Protein AF-A0A835AME7-F1 (afdb_monomer_lite)

Organism: NCBI:txid1010633

pLDDT: mean 74.64, std 19.92, range [28.7, 96.81]

Structure (mmCIF, N/CA/C/O backbone):
data_AF-A0A835AME7-F1
#
_entry.id   AF-A0A835AME7-F1
#
loop_
_atom_site.group_PDB
_atom_site.id
_atom_site.type_symbol
_atom_site.label_atom_id
_atom_site.label_alt_id
_atom_site.label_comp_id
_atom_site.label_asym_id
_atom_site.label_entity_id
_atom_site.label_seq_id
_atom_site.pdbx_PDB_ins_code
_atom_site.Cartn_x
_atom_site.Cartn_y
_atom_site.Cartn_z
_atom_site.occupancy
_atom_site.B_iso_or_equiv
_atom_site.auth_seq_id
_atom_site.auth_comp_id
_atom_site.auth_asym_id
_atom_site.auth_atom_id
_atom_site.pdbx_PDB_model_num
ATOM 1 N N . MET A 1 1 ? -26.726 21.437 8.744 1.00 36.50 1 MET A N 1
ATOM 2 C CA . MET A 1 1 ? -26.239 21.379 7.353 1.00 36.50 1 MET A CA 1
ATOM 3 C C . MET A 1 1 ? -25.087 22.363 7.233 1.00 36.50 1 MET A C 1
ATOM 5 O O . MET A 1 1 ? -25.328 23.557 7.255 1.00 36.50 1 MET A O 1
ATOM 9 N N . SER A 1 2 ? -23.853 21.864 7.233 1.00 28.70 2 SER A N 1
ATOM 10 C CA . SER A 1 2 ? -22.672 22.563 6.719 1.00 28.70 2 SER A CA 1
ATOM 11 C C . SER A 1 2 ? -21.686 21.477 6.302 1.00 28.70 2 SER A C 1
ATOM 13 O O . SER A 1 2 ? -21.424 20.554 7.075 1.00 28.70 2 SER A O 1
ATOM 15 N N . LEU A 1 3 ? -21.309 21.526 5.031 1.00 35.06 3 LEU A N 1
ATOM 16 C CA . LEU A 1 3 ? -20.506 20.553 4.304 1.00 35.06 3 LEU A CA 1
ATOM 17 C C . LEU A 1 3 ? -19.018 20.807 4.574 1.00 35.06 3 LEU A C 1
ATOM 19 O O . LEU A 1 3 ? -18.586 21.954 4.548 1.00 35.06 3 LEU A O 1
ATOM 23 N N . ASP A 1 4 ? -18.287 19.721 4.822 1.00 39.00 4 ASP A N 1
ATOM 24 C CA . ASP A 1 4 ? -16.869 19.497 4.521 1.00 39.00 4 ASP A CA 1
ATOM 25 C C . ASP A 1 4 ? -15.938 20.723 4.542 1.00 39.00 4 ASP A C 1
ATOM 27 O O . ASP A 1 4 ? -15.681 21.364 3.522 1.00 39.00 4 ASP A O 1
ATOM 31 N N . ALA A 1 5 ? -15.319 20.972 5.698 1.00 30.44 5 ALA A N 1
ATOM 32 C CA . ALA A 1 5 ? -14.016 21.627 5.710 1.00 30.44 5 ALA A CA 1
ATOM 33 C C . ALA A 1 5 ? -12.975 20.642 5.133 1.00 30.44 5 ALA A C 1
ATOM 35 O O . ALA A 1 5 ? -12.983 19.471 5.530 1.00 30.44 5 ALA A O 1
ATOM 36 N N . PRO A 1 6 ? -12.065 21.066 4.234 1.00 34.31 6 PRO A N 1
ATOM 37 C CA . PRO A 1 6 ? -10.942 20.233 3.832 1.00 34.31 6 PRO A CA 1
ATOM 38 C C . PRO A 1 6 ? -10.131 19.922 5.086 1.00 34.31 6 PRO A C 1
ATOM 40 O O . PRO A 1 6 ? -9.679 20.828 5.783 1.00 34.31 6 PRO A O 1
ATOM 43 N N . GLN A 1 7 ? -9.996 18.640 5.403 1.00 43.53 7 GLN A N 1
ATOM 44 C CA . GLN A 1 7 ? -9.179 18.191 6.517 1.00 43.53 7 GLN A CA 1
ATOM 45 C C . GLN A 1 7 ? -7.727 18.601 6.217 1.00 43.53 7 GLN A C 1
ATOM 47 O O . GLN A 1 7 ? -7.079 17.995 5.366 1.00 43.53 7 GLN A O 1
ATOM 52 N N . GLU A 1 8 ? -7.246 19.679 6.847 1.00 33.81 8 GLU A N 1
ATOM 53 C CA . GLU A 1 8 ? -5.860 20.129 6.705 1.00 33.81 8 GLU A CA 1
ATOM 54 C C . GLU A 1 8 ? -4.924 18.991 7.123 1.00 33.81 8 GLU A C 1
ATOM 56 O O . GLU A 1 8 ? -4.998 18.462 8.236 1.00 33.81 8 GLU A O 1
ATOM 61 N N . TYR A 1 9 ? -4.048 18.598 6.199 1.00 38.34 9 TYR A N 1
ATOM 62 C CA . TYR A 1 9 ? -3.031 17.584 6.432 1.00 38.34 9 TYR A CA 1
ATOM 63 C C . TYR A 1 9 ? -2.120 18.001 7.600 1.00 38.34 9 TYR A C 1
ATOM 65 O O . TYR A 1 9 ? -1.662 19.149 7.635 1.00 38.34 9 TYR A O 1
ATOM 73 N N . PRO A 1 10 ? -1.780 17.093 8.535 1.00 36.03 10 PRO A N 1
ATOM 74 C CA . PRO A 1 10 ? -0.755 17.370 9.533 1.00 36.03 10 PRO A CA 1
ATOM 75 C C . PRO A 1 10 ? 0.578 17.658 8.830 1.00 36.03 10 PRO A C 1
ATOM 77 O O . PRO A 1 10 ? 1.137 16.795 8.155 1.00 36.03 10 PRO A O 1
ATOM 80 N N . ARG A 1 11 ? 1.091 18.882 8.995 1.00 36.41 11 ARG A N 1
ATOM 81 C CA . ARG A 1 11 ? 2.242 19.440 8.257 1.00 36.41 11 ARG A CA 1
ATOM 82 C C . ARG A 1 11 ? 3.609 18.831 8.616 1.00 36.41 11 ARG A C 1
ATOM 84 O O . ARG A 1 11 ? 4.622 19.283 8.101 1.00 36.41 11 ARG A O 1
ATOM 91 N N . HIS A 1 12 ? 3.658 17.814 9.477 1.00 39.00 12 HIS A N 1
ATOM 92 C CA . HIS A 1 12 ? 4.911 17.225 9.958 1.00 39.00 12 HIS A CA 1
ATOM 93 C C . HIS A 1 12 ? 4.878 15.691 9.967 1.00 39.00 12 HIS A C 1
ATOM 95 O O . HIS A 1 12 ? 5.096 15.050 10.990 1.00 39.00 12 HIS A O 1
ATOM 101 N N . VAL A 1 13 ? 4.657 15.083 8.801 1.00 42.81 13 VAL A N 1
ATOM 102 C CA . VAL A 1 13 ? 5.382 13.845 8.486 1.00 42.81 13 VAL A CA 1
ATOM 103 C C . VAL A 1 13 ? 6.591 14.297 7.690 1.00 42.81 13 VAL A C 1
ATOM 105 O O . VAL A 1 13 ? 6.439 14.900 6.633 1.00 42.81 13 VAL A O 1
ATOM 108 N N . SER A 1 14 ? 7.782 14.105 8.245 1.00 38.31 14 SER A N 1
ATOM 109 C CA . SER A 1 14 ? 9.028 14.477 7.585 1.00 38.31 14 SER A CA 1
ATOM 110 C C . SER A 1 14 ? 9.142 13.699 6.269 1.00 38.31 14 SER A C 1
ATOM 112 O O . SER A 1 14 ? 9.482 12.521 6.273 1.00 38.31 14 SER A O 1
ATOM 114 N N . CYS A 1 15 ? 8.810 14.345 5.149 1.00 46.59 15 CYS A N 1
ATOM 115 C CA . CYS A 1 15 ? 8.896 13.802 3.791 1.00 46.59 15 CYS A CA 1
ATOM 116 C C . CYS A 1 15 ? 10.346 13.766 3.278 1.00 46.59 15 CYS A C 1
ATOM 118 O O . CYS A 1 15 ? 10.573 13.993 2.092 1.00 46.59 15 CYS A O 1
ATOM 120 N N . HIS A 1 16 ? 11.334 13.547 4.154 1.00 48.50 16 HIS A N 1
ATOM 121 C CA . HIS A 1 16 ? 12.695 13.312 3.682 1.00 48.50 16 HIS A CA 1
ATOM 122 C C . HIS A 1 16 ? 12.676 12.048 2.827 1.00 48.50 16 HIS A C 1
ATOM 124 O O . HIS A 1 16 ? 12.028 11.069 3.204 1.00 48.50 16 HIS A O 1
ATOM 130 N N . VAL A 1 17 ? 13.363 12.085 1.683 1.00 53.41 17 VAL A N 1
ATOM 131 C CA . VAL A 1 17 ? 13.697 10.872 0.933 1.00 53.41 17 VAL A CA 1
ATOM 132 C C . VAL A 1 17 ? 14.384 9.950 1.942 1.00 53.41 17 VAL A C 1
ATOM 134 O O . VAL A 1 17 ? 15.433 10.335 2.465 1.00 53.41 17 VAL A O 1
ATOM 137 N N . PRO A 1 18 ? 13.767 8.823 2.333 1.00 59.09 18 PRO A N 1
ATOM 138 C CA . PRO A 1 18 ? 14.343 7.988 3.369 1.00 59.09 18 PRO A CA 1
ATOM 139 C C . PRO A 1 18 ? 15.684 7.463 2.863 1.00 59.09 18 PRO A C 1
ATOM 141 O O . PRO A 1 18 ? 15.790 7.037 1.709 1.00 59.09 18 PRO A O 1
ATOM 144 N N . CYS A 1 19 ? 16.710 7.480 3.715 1.00 62.00 19 CYS A N 1
ATOM 145 C CA . CYS A 1 19 ? 17.912 6.710 3.433 1.00 62.00 19 CYS A CA 1
ATOM 146 C C . CYS A 1 19 ? 17.492 5.248 3.220 1.00 62.00 19 CYS A C 1
ATOM 148 O O . CYS A 1 19 ? 16.562 4.770 3.869 1.00 62.00 19 CYS A O 1
ATOM 150 N N . LEU A 1 20 ? 18.171 4.513 2.333 1.00 63.22 20 LEU A N 1
ATOM 151 C CA . LEU A 1 20 ? 17.858 3.095 2.096 1.00 63.22 20 LEU A CA 1
ATOM 152 C C . LEU A 1 20 ? 17.884 2.267 3.395 1.00 63.22 20 LEU A C 1
ATOM 154 O O . LEU A 1 20 ? 17.101 1.334 3.537 1.00 63.22 20 LEU A O 1
ATOM 158 N N . SER A 1 21 ? 18.730 2.652 4.358 1.00 69.25 21 SER A N 1
ATOM 159 C CA . SER A 1 21 ? 18.800 2.072 5.708 1.00 69.25 21 SER A CA 1
ATOM 160 C C . SER A 1 21 ? 17.523 2.236 6.531 1.00 69.25 21 SER A C 1
ATOM 162 O O . SER A 1 21 ? 17.315 1.496 7.488 1.00 69.25 21 SER A O 1
ATOM 164 N N . ASP A 1 22 ? 16.686 3.206 6.180 1.00 69.44 22 ASP A N 1
ATOM 165 C CA . ASP A 1 22 ? 15.505 3.574 6.946 1.00 69.44 22 ASP A CA 1
ATOM 166 C C . ASP A 1 22 ? 14.242 2.913 6.375 1.00 69.44 22 ASP A C 1
ATOM 168 O O . ASP A 1 22 ? 13.185 2.972 6.998 1.00 69.44 22 ASP A O 1
ATOM 172 N N . ILE A 1 23 ? 14.297 2.288 5.199 1.00 75.88 23 ILE A N 1
ATOM 173 C CA . ILE A 1 23 ? 13.129 1.627 4.609 1.00 75.88 23 ILE A CA 1
ATOM 174 C C . ILE A 1 23 ? 12.848 0.330 5.370 1.00 75.88 23 ILE A C 1
ATOM 176 O O . ILE A 1 23 ? 13.625 -0.623 5.298 1.00 75.88 23 ILE A O 1
ATOM 180 N N . TRP A 1 24 ? 11.698 0.257 6.047 1.00 84.44 24 TRP A N 1
ATOM 181 C CA . TRP A 1 24 ? 11.245 -0.995 6.644 1.00 84.44 24 TRP A CA 1
ATOM 182 C C . TRP A 1 24 ? 10.341 -1.718 5.651 1.00 84.44 24 TRP A C 1
ATOM 184 O O . TRP A 1 24 ? 9.194 -1.333 5.414 1.00 84.44 24 TRP A O 1
ATOM 194 N N . THR A 1 25 ? 10.873 -2.766 5.024 1.00 89.19 25 THR A N 1
ATOM 195 C CA . THR A 1 25 ? 10.103 -3.552 4.056 1.00 89.19 25 THR A CA 1
ATOM 196 C C . THR A 1 25 ? 9.066 -4.402 4.787 1.00 89.19 25 THR A C 1
ATOM 198 O O . THR A 1 25 ? 9.429 -5.335 5.498 1.00 89.19 25 THR A O 1
ATOM 201 N N . HIS A 1 26 ? 7.786 -4.101 4.569 1.00 90.88 26 HIS A N 1
ATOM 202 C CA . HIS A 1 26 ? 6.652 -4.875 5.086 1.00 90.88 26 HIS A CA 1
ATOM 203 C C . HIS A 1 26 ? 6.137 -5.875 4.040 1.00 90.88 26 HIS A C 1
ATOM 205 O O . HIS A 1 26 ? 5.637 -6.947 4.364 1.00 90.88 26 HIS A O 1
ATOM 211 N N . THR A 1 27 ? 6.246 -5.532 2.753 1.00 94.12 27 THR A N 1
ATOM 212 C CA . THR A 1 27 ? 5.885 -6.428 1.650 1.00 94.12 27 THR A CA 1
ATOM 213 C C . THR A 1 27 ? 6.697 -6.117 0.394 1.00 94.12 27 THR A C 1
ATOM 215 O O . THR A 1 27 ? 7.398 -5.107 0.327 1.00 94.12 27 THR A O 1
ATOM 218 N N . VAL A 1 28 ? 6.612 -6.989 -0.608 1.00 95.44 28 VAL A N 1
ATOM 219 C CA . VAL A 1 28 ? 7.273 -6.834 -1.906 1.00 95.44 28 VAL A CA 1
ATOM 220 C C . VAL A 1 28 ? 6.241 -7.030 -3.011 1.00 95.44 28 VAL A C 1
ATOM 222 O O . VAL A 1 28 ? 5.411 -7.935 -2.940 1.00 95.44 28 VAL A O 1
ATOM 225 N N . ILE A 1 29 ? 6.300 -6.193 -4.045 1.00 96.62 29 ILE A N 1
ATOM 226 C CA . ILE A 1 29 ? 5.446 -6.291 -5.232 1.00 96.62 29 ILE A CA 1
ATOM 227 C C . ILE A 1 29 ? 6.282 -6.464 -6.497 1.00 96.62 29 ILE A C 1
ATOM 229 O O . ILE A 1 29 ? 7.406 -5.977 -6.597 1.00 96.62 29 ILE A O 1
ATOM 233 N N . THR A 1 30 ? 5.715 -7.134 -7.493 1.00 96.00 30 THR A N 1
ATOM 234 C CA . THR A 1 30 ? 6.330 -7.280 -8.815 1.00 96.00 30 THR A CA 1
ATOM 235 C C . THR A 1 30 ? 5.554 -6.446 -9.822 1.00 96.00 30 THR A C 1
ATOM 237 O O . THR A 1 30 ? 4.352 -6.647 -9.998 1.00 96.00 30 THR A O 1
ATOM 240 N N . LEU A 1 31 ? 6.250 -5.526 -10.490 1.00 94.38 31 LEU A N 1
ATOM 241 C CA . LEU A 1 31 ? 5.720 -4.780 -11.634 1.00 94.38 31 LEU A CA 1
ATOM 242 C C . LEU A 1 31 ? 6.029 -5.548 -12.930 1.00 94.38 31 LEU A C 1
ATOM 244 O O . LEU A 1 31 ? 5.184 -5.657 -13.818 1.00 94.38 31 LEU A O 1
ATOM 248 N N . GLY A 1 32 ? 7.205 -6.181 -12.997 1.00 91.06 32 GLY A N 1
ATOM 249 C CA . GLY A 1 32 ? 7.630 -6.979 -14.142 1.00 91.06 32 GLY A CA 1
ATOM 250 C C . GLY A 1 32 ? 8.192 -6.108 -15.265 1.00 91.06 32 GLY A C 1
ATOM 251 O O . GLY A 1 32 ? 9.050 -5.269 -15.022 1.00 91.06 32 GLY A O 1
ATOM 252 N N . GLY A 1 33 ? 7.761 -6.343 -16.504 1.00 88.00 33 GLY A N 1
ATOM 253 C CA . GLY A 1 33 ? 8.338 -5.679 -17.675 1.00 88.00 33 GLY A CA 1
ATOM 254 C C . GLY A 1 33 ? 9.731 -6.202 -18.043 1.00 88.00 33 GLY A C 1
ATOM 255 O O . GLY A 1 33 ? 10.187 -7.230 -17.535 1.00 88.00 33 GLY A O 1
ATOM 256 N N . GLU A 1 34 ? 10.395 -5.504 -18.961 1.00 87.50 34 GLU A N 1
ATOM 257 C CA . GLU A 1 34 ? 11.695 -5.902 -19.517 1.00 87.50 34 GLU A CA 1
ATOM 258 C C . GLU A 1 34 ? 12.795 -5.947 -18.445 1.00 87.50 34 GLU A C 1
ATOM 260 O O . GLU A 1 34 ? 13.490 -6.956 -18.314 1.00 87.50 34 GLU A O 1
ATOM 265 N N . GLY A 1 35 ? 12.856 -4.915 -17.595 1.00 86.50 35 GLY A N 1
ATOM 266 C CA . GLY A 1 35 ? 13.786 -4.825 -16.464 1.00 86.50 35 GLY A CA 1
ATOM 267 C C . GLY A 1 35 ? 13.458 -5.748 -15.284 1.00 86.50 35 GLY A C 1
ATOM 268 O O . GLY A 1 35 ? 14.241 -5.830 -14.339 1.00 86.50 35 GLY A O 1
ATOM 269 N N . GLY A 1 36 ? 12.325 -6.463 -15.318 1.00 90.94 36 GLY A N 1
ATOM 270 C CA . GLY A 1 36 ? 11.882 -7.315 -14.211 1.00 90.94 36 GLY A CA 1
ATOM 271 C C . GLY A 1 36 ? 11.633 -6.535 -12.919 1.00 90.94 36 GLY A C 1
ATOM 272 O O . GLY A 1 36 ? 11.961 -7.028 -11.847 1.00 90.94 36 GLY A O 1
ATOM 273 N N . THR A 1 37 ? 11.087 -5.322 -13.017 1.00 93.88 37 THR A N 1
ATOM 274 C CA . THR A 1 37 ? 10.991 -4.362 -11.917 1.00 93.88 37 THR A CA 1
ATOM 275 C C . THR A 1 37 ? 10.303 -4.959 -10.683 1.00 93.88 37 THR A C 1
ATOM 277 O O . THR A 1 37 ? 9.175 -5.471 -10.755 1.00 93.88 37 THR A O 1
ATOM 280 N N . MET A 1 38 ? 10.974 -4.851 -9.536 1.00 95.38 38 MET A N 1
ATOM 281 C CA . MET A 1 38 ? 10.488 -5.243 -8.211 1.00 95.38 38 MET A CA 1
ATOM 282 C C . MET A 1 38 ? 10.368 -4.020 -7.302 1.00 95.38 38 MET A C 1
ATOM 284 O O . MET A 1 38 ? 11.121 -3.064 -7.455 1.00 95.38 38 MET A O 1
ATOM 288 N N . GLY A 1 39 ? 9.424 -4.046 -6.362 1.00 94.44 39 GLY A N 1
ATOM 289 C CA . GLY A 1 39 ? 9.176 -2.969 -5.409 1.00 94.44 39 GLY A CA 1
ATOM 290 C C . GLY A 1 39 ? 9.220 -3.447 -3.963 1.00 94.44 39 GLY A C 1
ATOM 291 O O . GLY A 1 39 ? 8.394 -4.273 -3.585 1.00 94.44 39 GLY A O 1
ATOM 292 N N . TRP A 1 40 ? 10.125 -2.904 -3.148 1.00 94.81 40 TRP A N 1
ATOM 293 C CA . TRP A 1 40 ? 10.157 -3.104 -1.695 1.00 94.81 40 TRP A CA 1
ATOM 294 C C . TRP A 1 40 ? 9.291 -2.043 -1.034 1.00 94.81 40 TRP A C 1
ATOM 296 O O . TRP A 1 40 ? 9.524 -0.849 -1.211 1.00 94.81 40 TRP A O 1
ATOM 306 N N . VAL A 1 41 ? 8.264 -2.471 -0.310 1.00 94.38 41 VAL A N 1
ATOM 307 C CA . VAL A 1 41 ? 7.207 -1.588 0.179 1.00 94.38 41 VAL A CA 1
ATOM 308 C C . VAL A 1 41 ? 7.368 -1.357 1.674 1.00 94.38 41 VAL A C 1
ATOM 310 O O . VAL A 1 41 ? 7.174 -2.263 2.487 1.00 94.38 41 VAL A O 1
ATOM 313 N N . ASP A 1 42 ? 7.621 -0.105 2.032 1.00 91.69 42 ASP A N 1
ATOM 314 C CA . ASP A 1 42 ? 7.336 0.445 3.348 1.00 91.69 42 ASP A CA 1
ATOM 315 C C . ASP A 1 42 ? 5.937 1.075 3.311 1.00 91.69 42 ASP A C 1
ATOM 317 O O . ASP A 1 42 ? 5.717 2.137 2.724 1.00 91.69 42 ASP A O 1
ATOM 321 N N . LEU A 1 43 ? 4.963 0.410 3.936 1.00 91.06 43 LEU A N 1
ATOM 322 C CA . LEU A 1 43 ? 3.556 0.821 3.905 1.00 91.06 43 LEU A CA 1
ATOM 323 C C . LEU A 1 43 ? 3.291 2.166 4.616 1.00 91.06 43 LEU A C 1
ATOM 325 O O . LEU A 1 43 ? 2.193 2.721 4.491 1.00 91.06 43 LEU A O 1
ATOM 329 N N . TRP A 1 44 ? 4.275 2.720 5.331 1.00 87.19 44 TRP A N 1
ATOM 330 C CA . TRP A 1 44 ? 4.219 4.069 5.891 1.00 87.19 44 TRP A CA 1
ATOM 331 C C . TRP A 1 44 ? 4.890 5.113 5.005 1.00 87.19 44 TRP A C 1
ATOM 333 O O . TRP A 1 44 ? 4.404 6.245 4.934 1.00 87.19 44 TRP A O 1
ATOM 343 N N . ARG A 1 45 ? 6.003 4.757 4.357 1.00 87.81 45 ARG A N 1
ATOM 344 C CA . ARG A 1 45 ? 6.895 5.729 3.709 1.00 87.81 45 ARG A CA 1
ATOM 345 C C . ARG A 1 45 ? 6.802 5.716 2.194 1.00 87.81 45 ARG A C 1
ATOM 347 O O . ARG A 1 45 ? 6.637 6.778 1.591 1.00 87.81 45 ARG A O 1
ATOM 354 N N . GLY A 1 46 ? 6.878 4.548 1.568 1.00 91.5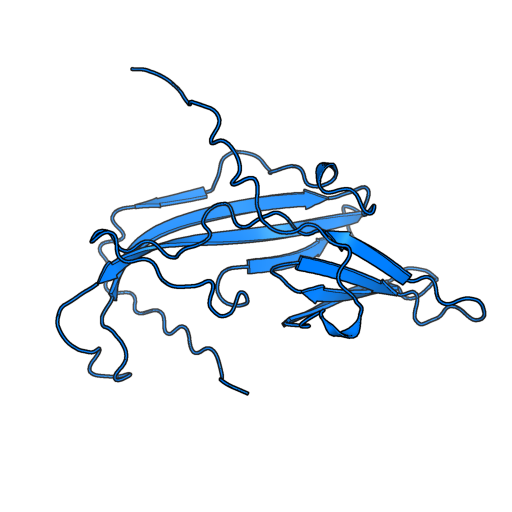6 46 GLY A N 1
ATOM 355 C CA . GLY A 1 46 ? 6.998 4.469 0.120 1.00 91.56 46 GLY A CA 1
ATOM 356 C C . GLY A 1 46 ? 7.389 3.101 -0.409 1.00 91.56 46 GLY A C 1
ATOM 357 O O . GLY A 1 46 ? 7.456 2.111 0.313 1.00 91.56 46 GLY A O 1
ATOM 358 N N . ILE A 1 47 ? 7.659 3.068 -1.704 1.00 94.31 47 ILE A N 1
ATOM 359 C CA . ILE A 1 47 ? 8.057 1.884 -2.451 1.00 94.31 47 ILE A CA 1
ATOM 360 C C . ILE A 1 47 ? 9.412 2.181 -3.076 1.00 94.31 47 ILE A C 1
ATOM 362 O O . ILE A 1 47 ? 9.549 3.163 -3.803 1.00 94.31 47 ILE A O 1
ATOM 366 N N . LEU A 1 48 ? 10.392 1.323 -2.830 1.00 93.69 48 LEU A N 1
ATOM 367 C CA . LEU A 1 48 ? 11.651 1.331 -3.560 1.00 93.69 48 LEU A CA 1
ATOM 368 C C . LEU A 1 48 ? 11.524 0.403 -4.768 1.00 93.69 48 LEU A C 1
ATOM 370 O O . LEU A 1 48 ? 11.492 -0.814 -4.600 1.00 93.69 48 LEU A O 1
ATOM 374 N N . LEU A 1 49 ? 11.431 0.970 -5.968 1.00 93.31 49 LEU A N 1
ATOM 375 C CA . LEU A 1 49 ? 11.419 0.237 -7.231 1.00 93.31 49 LEU A CA 1
ATOM 376 C C . LEU A 1 49 ? 12.849 0.005 -7.728 1.00 93.31 49 LEU A C 1
ATOM 378 O O . LEU A 1 49 ? 13.661 0.926 -7.707 1.00 93.31 49 LEU A O 1
ATOM 382 N N . CYS A 1 50 ? 13.131 -1.208 -8.202 1.00 91.25 50 CYS A N 1
ATOM 383 C CA . CYS A 1 50 ? 14.426 -1.610 -8.745 1.00 91.25 50 CYS A CA 1
ATOM 384 C C . CYS A 1 50 ? 14.255 -2.532 -9.957 1.00 91.25 50 CYS A C 1
ATOM 386 O O . CYS A 1 50 ? 13.508 -3.515 -9.893 1.00 91.25 50 CYS A O 1
ATOM 388 N N . ASP A 1 51 ? 14.989 -2.253 -11.033 1.00 92.06 51 ASP A N 1
ATOM 389 C CA . ASP A 1 51 ? 15.074 -3.112 -12.218 1.00 92.06 51 ASP A CA 1
ATOM 390 C C . ASP A 1 51 ? 16.132 -4.208 -12.012 1.00 92.06 51 ASP A C 1
ATOM 392 O O . ASP A 1 51 ? 17.309 -4.041 -12.326 1.00 92.06 51 ASP A O 1
ATOM 396 N N . VAL A 1 52 ? 15.713 -5.358 -11.476 1.00 90.19 52 VAL A N 1
ATOM 397 C CA . VAL A 1 52 ? 16.626 -6.444 -11.060 1.00 90.19 52 VAL A CA 1
ATOM 398 C C . VAL A 1 52 ? 17.282 -7.196 -12.221 1.00 90.19 52 VAL A C 1
ATOM 400 O O . VAL A 1 52 ? 18.231 -7.946 -12.008 1.00 90.19 52 VAL A O 1
ATOM 403 N N . ARG A 1 53 ? 16.771 -7.032 -13.446 1.00 86.81 53 ARG A N 1
ATOM 404 C CA . ARG A 1 53 ? 17.339 -7.625 -14.668 1.00 86.81 53 ARG A CA 1
ATOM 405 C C . ARG A 1 53 ? 18.141 -6.621 -15.493 1.00 86.81 53 ARG A C 1
ATOM 407 O O . ARG A 1 53 ? 18.557 -6.960 -16.598 1.00 86.81 53 ARG A O 1
ATOM 414 N N . SER A 1 54 ? 18.340 -5.399 -14.994 1.00 80.19 54 SER A N 1
ATOM 415 C CA . SER A 1 54 ? 19.199 -4.424 -15.665 1.00 80.19 54 SER A CA 1
ATOM 416 C C . SER A 1 54 ? 20.628 -4.968 -15.721 1.00 80.19 54 SER A C 1
ATOM 418 O O . SER A 1 54 ? 21.219 -5.301 -14.697 1.00 80.19 54 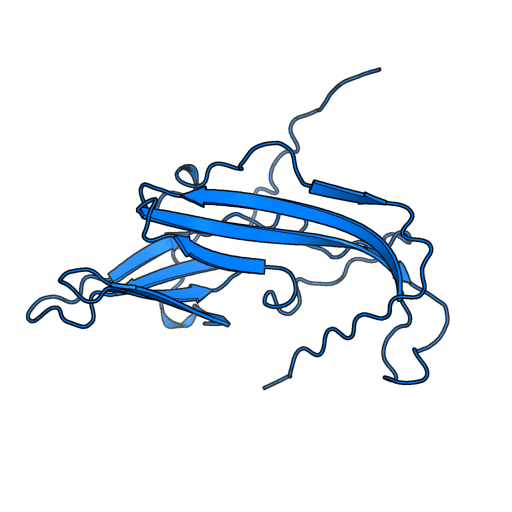SER A O 1
ATOM 420 N N . HIS A 1 55 ? 21.180 -5.086 -16.928 1.00 73.75 55 HIS A N 1
ATOM 421 C CA . HIS A 1 55 ? 22.563 -5.521 -17.150 1.00 73.75 55 HIS A CA 1
ATOM 422 C C . HIS A 1 55 ? 23.576 -4.361 -17.046 1.00 73.75 55 HIS A C 1
ATOM 424 O O . HIS A 1 55 ? 24.766 -4.573 -17.274 1.00 73.75 55 HIS A O 1
ATOM 430 N N . GLY A 1 56 ? 23.107 -3.148 -16.728 1.00 74.38 56 GLY A N 1
ATOM 431 C CA . GLY A 1 56 ? 23.908 -1.931 -16.580 1.00 74.38 56 GLY A CA 1
ATOM 432 C C . GLY A 1 56 ? 23.641 -1.240 -15.243 1.00 74.38 56 GLY A C 1
ATOM 433 O O . GLY A 1 56 ? 23.619 -1.893 -14.202 1.00 74.38 56 GLY A O 1
ATOM 434 N N . ASP A 1 57 ? 23.426 0.076 -15.268 1.00 76.56 57 ASP A N 1
ATOM 435 C CA . ASP A 1 57 ? 23.146 0.845 -14.055 1.00 76.56 57 ASP A CA 1
ATOM 436 C C . ASP A 1 57 ? 21.867 0.356 -13.356 1.00 76.56 57 ASP A C 1
ATOM 438 O O . ASP A 1 57 ? 20.843 0.056 -13.987 1.00 76.56 57 ASP A O 1
ATOM 442 N N . ILE A 1 58 ? 21.937 0.273 -12.026 1.00 76.12 58 ILE A N 1
ATOM 443 C CA . ILE A 1 58 ? 20.790 -0.075 -11.190 1.00 76.12 58 ILE A CA 1
ATOM 444 C C . ILE A 1 58 ? 19.854 1.132 -11.168 1.00 76.12 58 ILE A C 1
ATOM 446 O O . ILE A 1 58 ? 20.148 2.158 -10.555 1.00 76.12 58 ILE A O 1
ATOM 450 N N . ASN A 1 59 ? 18.703 0.994 -11.816 1.00 81.12 59 ASN A N 1
ATOM 451 C CA . ASN A 1 59 ? 17.660 2.006 -11.795 1.00 81.12 59 ASN A CA 1
ATOM 452 C C . ASN A 1 59 ? 16.824 1.863 -10.514 1.00 81.12 59 ASN A C 1
ATOM 454 O O . ASN A 1 59 ? 15.907 1.040 -10.451 1.00 81.12 59 ASN A O 1
ATOM 458 N N . LEU A 1 60 ? 17.178 2.639 -9.487 1.00 86.25 60 LEU A N 1
ATOM 459 C CA . LEU A 1 60 ? 16.426 2.748 -8.236 1.00 86.25 60 LEU A CA 1
ATOM 460 C C . LEU A 1 60 ? 15.527 3.980 -8.268 1.00 86.25 60 LEU A C 1
ATOM 462 O O . LEU A 1 60 ? 15.997 5.085 -8.526 1.00 86.25 60 LEU A O 1
ATOM 466 N N . ARG A 1 61 ? 14.241 3.801 -7.959 1.00 89.12 61 ARG A N 1
ATOM 467 C CA . ARG A 1 61 ? 13.264 4.898 -7.885 1.00 89.12 61 ARG A CA 1
ATOM 468 C C . ARG A 1 61 ? 12.415 4.780 -6.635 1.00 89.12 61 ARG A C 1
ATOM 470 O O . ARG A 1 61 ? 11.949 3.691 -6.305 1.00 89.12 61 ARG A O 1
ATOM 477 N N . PHE A 1 62 ? 12.182 5.897 -5.956 1.00 91.38 62 PHE A N 1
ATOM 478 C CA . PHE A 1 62 ? 11.338 5.930 -4.767 1.00 91.38 62 PHE A CA 1
ATOM 479 C C . PHE A 1 62 ? 9.957 6.497 -5.094 1.00 91.38 62 PHE A C 1
ATOM 481 O O . PHE A 1 62 ? 9.835 7.634 -5.534 1.00 91.38 62 PHE A O 1
ATOM 488 N N . VAL A 1 63 ? 8.905 5.727 -4.830 1.00 93.50 63 VAL A N 1
ATOM 489 C CA . VAL A 1 63 ? 7.514 6.163 -5.001 1.00 93.50 63 VAL A CA 1
ATOM 490 C C . VAL A 1 63 ? 6.890 6.358 -3.617 1.00 93.50 63 VAL A C 1
ATOM 492 O O . VAL A 1 63 ? 6.681 5.369 -2.909 1.00 93.50 63 VAL A O 1
ATOM 495 N N . PRO A 1 64 ? 6.562 7.588 -3.184 1.00 92.88 64 PRO A N 1
ATOM 496 C CA . PRO A 1 64 ? 5.937 7.804 -1.878 1.00 92.88 64 PRO A CA 1
ATOM 497 C C . PRO A 1 64 ? 4.541 7.169 -1.846 1.00 92.88 64 PRO A C 1
ATOM 499 O O . PRO A 1 64 ? 3.811 7.298 -2.818 1.00 92.88 64 PRO A O 1
ATOM 502 N N . VAL A 1 65 ? 4.120 6.528 -0.750 1.00 92.06 65 VAL A N 1
ATOM 503 C CA . VAL A 1 65 ? 2.735 6.007 -0.590 1.00 92.06 65 VAL A CA 1
ATOM 504 C C . VAL A 1 65 ? 1.815 7.057 0.033 1.00 92.06 65 VAL A C 1
ATOM 506 O O . VAL A 1 65 ? 2.327 7.937 0.720 1.00 92.06 65 VAL A O 1
ATOM 509 N N . PRO A 1 66 ? 0.476 6.992 -0.117 1.00 89.94 66 PRO A N 1
ATOM 510 C CA . PRO A 1 66 ? -0.447 7.921 0.538 1.00 89.94 66 PRO A CA 1
ATOM 511 C C . PRO A 1 66 ? -0.221 8.037 2.056 1.00 89.94 66 PRO A C 1
ATOM 513 O O . PRO A 1 66 ? -0.018 7.039 2.760 1.00 89.94 66 PRO A O 1
ATOM 516 N N . LEU A 1 67 ? -0.285 9.269 2.577 1.00 82.81 67 LEU A N 1
ATOM 517 C CA . LEU A 1 67 ? -0.167 9.506 4.018 1.00 82.81 67 LEU A CA 1
ATOM 518 C C . LEU A 1 67 ? -1.312 8.805 4.762 1.00 82.81 67 LEU A C 1
ATOM 520 O O . LEU A 1 67 ? -2.427 8.751 4.238 1.00 82.81 67 LEU A O 1
ATOM 524 N N . PRO A 1 68 ? -1.071 8.288 5.977 1.00 73.62 68 PRO A N 1
ATOM 525 C CA . PRO A 1 68 ? -2.153 7.838 6.843 1.00 73.62 68 PRO A CA 1
ATOM 526 C C . PRO A 1 68 ? -3.100 8.990 7.124 1.00 73.62 68 PRO A C 1
ATOM 528 O O . PRO A 1 68 ? -2.735 9.962 7.783 1.00 73.62 68 PRO A O 1
ATOM 531 N N . MET A 1 69 ? -4.326 8.869 6.611 1.00 64.50 69 MET A N 1
ATOM 532 C CA . MET A 1 69 ? -5.395 9.841 6.866 1.00 64.50 69 MET A CA 1
ATOM 533 C C . MET A 1 69 ? -5.780 9.849 8.345 1.00 64.50 69 MET A C 1
ATOM 535 O O . MET A 1 69 ? -6.195 10.869 8.891 1.00 64.50 69 MET A O 1
ATOM 539 N N . VAL A 1 70 ? -5.595 8.709 9.006 1.00 56.34 70 VAL A N 1
ATOM 540 C CA . VAL A 1 70 ? -5.759 8.556 10.440 1.00 56.34 70 VAL A CA 1
ATOM 541 C C . VAL A 1 70 ? -4.473 7.946 10.969 1.00 56.34 70 VAL A C 1
ATOM 543 O O . VAL A 1 70 ? -4.202 6.765 10.792 1.00 56.34 70 VAL A O 1
ATOM 546 N N . GLN A 1 71 ? -3.644 8.779 11.598 1.00 47.72 71 GLN A N 1
ATOM 547 C CA . GLN A 1 71 ? -2.360 8.345 12.158 1.00 47.72 71 GLN A CA 1
ATOM 548 C C . GLN A 1 71 ? -2.511 7.434 13.390 1.00 47.72 71 GLN A C 1
ATOM 550 O O . GLN A 1 71 ? -1.523 7.039 13.996 1.00 47.72 71 GLN A O 1
ATOM 555 N N . LEU A 1 72 ? -3.740 7.181 13.835 1.00 49.75 72 LEU A N 1
ATOM 556 C CA . LEU A 1 72 ? -4.036 6.731 15.184 1.00 49.75 72 LEU A CA 1
ATOM 557 C C . LEU A 1 72 ? -5.325 5.916 15.126 1.00 49.75 72 LEU A C 1
ATOM 559 O O . LEU A 1 72 ? -6.373 6.508 14.886 1.00 49.75 72 LEU A O 1
ATOM 563 N N . ASN A 1 73 ? -5.290 4.600 15.360 1.00 52.12 73 ASN A N 1
ATOM 564 C CA . ASN A 1 73 ? -6.533 3.875 15.645 1.00 52.12 73 ASN A CA 1
ATOM 565 C C . ASN A 1 73 ? -7.189 4.587 16.831 1.00 52.12 73 ASN A C 1
ATOM 567 O O . ASN A 1 73 ? -6.650 4.585 17.942 1.00 52.12 73 ASN A O 1
ATOM 571 N N . ARG A 1 74 ? -8.282 5.302 16.555 1.00 52.81 74 ARG A N 1
ATOM 572 C CA . ARG A 1 74 ? -8.985 6.097 17.552 1.00 52.81 74 ARG A CA 1
ATOM 573 C C . ARG A 1 74 ? -9.932 5.166 18.260 1.00 52.81 74 ARG A C 1
ATOM 575 O O . ARG A 1 74 ? -10.845 4.614 17.644 1.00 52.81 74 ARG A O 1
ATOM 582 N N . CYS A 1 75 ? -9.734 5.030 19.559 1.00 57.78 75 CYS A N 1
ATOM 583 C CA . CYS A 1 75 ? -10.824 4.542 20.365 1.00 57.78 75 CYS A CA 1
ATOM 584 C C . CYS A 1 75 ? -11.870 5.643 20.541 1.00 57.78 75 CYS A C 1
ATOM 586 O O . CYS A 1 75 ? -11.542 6.830 20.594 1.00 57.78 75 CYS A O 1
ATOM 588 N N . ASN A 1 76 ? -13.135 5.250 20.669 1.00 57.72 76 ASN A N 1
ATOM 589 C CA . ASN A 1 76 ? -14.217 6.194 20.968 1.00 57.72 76 ASN A CA 1
ATOM 590 C C . ASN A 1 76 ? -14.014 6.936 22.304 1.00 57.72 76 ASN A C 1
ATOM 592 O O . ASN A 1 76 ? -14.593 8.000 22.495 1.00 57.72 76 ASN A O 1
ATOM 596 N N . ASP A 1 77 ? -13.180 6.405 23.204 1.00 60.81 77 ASP A N 1
ATOM 597 C CA . ASP A 1 77 ? -12.773 7.047 24.463 1.00 60.81 77 ASP A CA 1
ATOM 598 C C . ASP A 1 77 ? -11.678 8.122 24.284 1.00 60.81 77 ASP A C 1
ATOM 600 O O . ASP A 1 77 ? -11.210 8.704 25.260 1.00 60.81 77 ASP A O 1
ATOM 604 N N . GLY A 1 78 ? -11.257 8.395 23.044 1.00 59.88 78 GLY A N 1
ATOM 605 C CA . GLY A 1 78 ? -10.208 9.359 22.726 1.00 59.88 78 GLY A CA 1
ATOM 606 C C . GLY A 1 78 ? -8.788 8.814 22.884 1.00 59.88 78 GLY A C 1
ATOM 607 O O . GLY A 1 78 ? -7.838 9.548 22.605 1.00 59.88 78 GLY A O 1
ATOM 608 N N . THR A 1 79 ? -8.609 7.547 23.283 1.00 58.09 79 THR A N 1
ATOM 609 C CA . THR A 1 79 ? -7.278 6.937 23.325 1.00 58.09 79 THR A CA 1
ATOM 610 C C . THR A 1 79 ? -6.728 6.724 21.919 1.00 58.09 79 THR A C 1
ATOM 612 O O . THR A 1 79 ? -7.424 6.366 20.963 1.00 58.09 79 THR A O 1
ATOM 615 N N . VAL A 1 80 ? -5.438 7.013 21.809 1.00 52.69 80 VAL A N 1
ATOM 616 C CA . VAL A 1 80 ? -4.689 7.111 20.568 1.00 52.69 80 VAL A CA 1
ATOM 617 C C . VAL A 1 80 ? -3.582 6.063 20.607 1.00 52.69 80 VAL A C 1
ATOM 619 O O . VAL A 1 80 ? -2.679 6.140 21.440 1.00 52.69 80 VAL A O 1
ATOM 622 N N . PHE A 1 81 ? -3.641 5.079 19.711 1.00 55.72 81 PHE A N 1
ATOM 623 C CA . PHE A 1 81 ? -2.561 4.105 19.545 1.00 55.72 81 PHE A CA 1
ATOM 624 C C . PHE A 1 81 ? -1.547 4.620 18.526 1.00 55.72 81 PHE A C 1
ATOM 626 O O . PHE A 1 81 ? -1.943 5.065 17.449 1.00 55.72 81 PHE A O 1
ATOM 633 N N . ARG A 1 82 ? -0.244 4.549 18.851 1.00 52.16 82 ARG A N 1
ATOM 634 C CA . ARG A 1 82 ? 0.822 4.806 17.867 1.00 52.16 82 ARG A CA 1
ATOM 635 C C . ARG A 1 82 ? 0.608 3.892 16.663 1.00 52.16 82 ARG A C 1
ATOM 637 O O . ARG A 1 82 ? 0.184 2.754 16.857 1.00 52.16 82 ARG A O 1
ATOM 644 N N . LEU A 1 83 ? 0.924 4.405 15.470 1.00 57.59 83 LEU A N 1
ATOM 645 C CA . LEU A 1 83 ? 1.022 3.645 14.222 1.00 57.59 83 LEU A CA 1
ATOM 646 C C . LEU A 1 83 ? 1.729 2.321 14.525 1.00 57.59 83 LEU A C 1
ATOM 648 O O . LEU A 1 83 ? 2.931 2.300 14.778 1.00 57.59 83 LEU A O 1
ATOM 652 N N . GLY A 1 84 ? 0.942 1.255 14.650 1.00 65.62 84 GLY A N 1
ATOM 653 C CA . GLY A 1 84 ? 1.464 -0.077 14.892 1.00 65.62 84 GLY A CA 1
ATOM 654 C C . GLY A 1 84 ? 2.023 -0.634 13.593 1.00 65.62 84 GLY A C 1
ATOM 655 O O . GLY A 1 84 ? 2.429 0.098 12.690 1.00 65.62 84 GLY A O 1
ATOM 656 N N . CYS A 1 85 ? 1.968 -1.947 13.469 1.00 75.56 85 CYS A N 1
ATOM 657 C CA . CYS A 1 85 ? 2.220 -2.606 12.202 1.00 75.56 85 CYS A CA 1
ATOM 658 C C . CYS A 1 85 ? 1.235 -2.120 11.130 1.00 75.56 85 CYS A C 1
ATOM 660 O O . CYS A 1 85 ? 0.029 -2.103 11.403 1.00 75.56 85 CYS A O 1
ATOM 662 N N . PRO A 1 86 ? 1.701 -1.694 9.946 1.00 83.88 86 PRO A N 1
ATOM 663 C CA . PRO A 1 86 ? 0.821 -1.270 8.867 1.00 83.88 86 PRO A CA 1
ATOM 664 C C . PRO A 1 86 ? 0.113 -2.430 8.170 1.00 83.88 86 PRO A C 1
ATOM 666 O O . PRO A 1 86 ? -0.967 -2.211 7.640 1.00 83.88 86 PRO A O 1
ATOM 669 N N . GLU A 1 87 ? 0.674 -3.638 8.156 1.00 85.00 87 GLU A N 1
ATOM 670 C CA . GLU A 1 87 ? 0.184 -4.802 7.400 1.00 85.00 87 GLU A CA 1
ATOM 671 C C . GLU A 1 87 ? -1.303 -5.122 7.620 1.00 85.00 87 GLU A C 1
ATOM 673 O O . GLU A 1 87 ? -1.981 -5.477 6.655 1.00 85.00 87 GLU A O 1
ATOM 678 N N . PRO A 1 88 ? -1.866 -4.974 8.834 1.00 79.94 88 PRO A N 1
ATOM 679 C CA . PRO A 1 88 ? -3.290 -5.192 9.047 1.00 79.94 88 PRO A CA 1
ATOM 680 C C . PRO A 1 88 ? -4.210 -4.132 8.435 1.00 79.94 88 PRO A C 1
ATOM 682 O O . PRO A 1 88 ? -5.401 -4.384 8.255 1.00 79.94 88 PRO A O 1
ATOM 685 N N . TYR A 1 89 ? -3.684 -2.936 8.174 1.00 83.38 89 TYR A N 1
ATOM 686 C CA . TYR A 1 89 ? -4.476 -1.753 7.831 1.00 83.38 89 TYR A CA 1
ATOM 687 C C . TYR A 1 89 ? -4.171 -1.237 6.431 1.00 83.38 89 TYR A C 1
ATOM 689 O O . TYR A 1 89 ? -5.004 -0.586 5.812 1.00 83.38 89 TYR A O 1
ATOM 697 N N . ARG A 1 90 ? -2.979 -1.518 5.912 1.00 91.06 90 ARG A N 1
ATOM 698 C CA . ARG A 1 90 ? -2.472 -0.955 4.672 1.00 91.06 90 ARG A CA 1
ATOM 699 C C . ARG A 1 90 ? -2.046 -2.054 3.733 1.00 91.06 90 ARG A C 1
ATOM 701 O O . ARG A 1 90 ? -1.383 -3.009 4.117 1.00 91.06 90 ARG A O 1
ATOM 708 N N . GLY A 1 91 ? -2.424 -1.887 2.477 1.00 93.25 91 GLY A N 1
ATOM 709 C CA . GLY A 1 91 ? -2.113 -2.840 1.430 1.00 93.25 91 GLY A CA 1
ATOM 710 C C . GLY A 1 91 ? -1.790 -2.135 0.131 1.00 93.25 91 GLY A C 1
ATOM 711 O O . GLY A 1 91 ? -2.258 -1.027 -0.135 1.00 93.25 91 GLY A O 1
ATOM 712 N N . ILE A 1 92 ? -1.002 -2.806 -0.698 1.00 96.38 92 ILE A N 1
ATOM 713 C CA . ILE A 1 92 ? -0.683 -2.337 -2.035 1.00 96.38 92 ILE A CA 1
ATOM 714 C C . ILE A 1 92 ? -0.680 -3.500 -3.018 1.00 96.38 92 ILE A C 1
ATOM 716 O O . ILE A 1 92 ? -0.310 -4.621 -2.679 1.00 96.38 92 ILE A O 1
ATOM 720 N N . ALA A 1 93 ? -1.085 -3.221 -4.250 1.00 96.56 93 ALA A N 1
ATOM 721 C CA . ALA A 1 93 ? -0.952 -4.139 -5.365 1.00 96.56 93 ALA A CA 1
ATOM 722 C C . ALA A 1 93 ? -0.621 -3.375 -6.645 1.00 96.56 93 ALA A C 1
ATOM 724 O O . ALA A 1 93 ? -1.075 -2.248 -6.843 1.00 96.56 93 ALA A O 1
ATOM 725 N N . TYR A 1 94 ? 0.113 -4.019 -7.546 1.00 96.81 94 TYR A N 1
ATOM 726 C CA . TYR A 1 94 ? 0.234 -3.573 -8.927 1.00 96.81 94 TYR A CA 1
ATOM 727 C C . TYR A 1 94 ? -0.835 -4.262 -9.786 1.00 96.81 94 TYR A C 1
ATOM 729 O O . TYR A 1 94 ? -0.985 -5.485 -9.769 1.00 96.81 94 TYR A O 1
ATOM 737 N N . ILE A 1 95 ? -1.615 -3.475 -10.523 1.00 95.56 95 ILE A N 1
ATOM 738 C CA . ILE A 1 95 ? -2.727 -3.944 -11.349 1.00 95.56 95 ILE A CA 1
ATOM 739 C C . ILE A 1 95 ? -2.273 -3.968 -12.807 1.00 95.56 95 ILE A C 1
ATOM 741 O O . ILE A 1 95 ? -2.503 -3.016 -13.548 1.00 95.56 95 ILE A O 1
ATOM 745 N N . LYS A 1 96 ? -1.677 -5.086 -13.235 1.00 90.94 96 LYS A N 1
ATOM 746 C CA . LYS A 1 96 ? -1.094 -5.250 -14.581 1.00 90.94 96 LYS A CA 1
ATOM 747 C C . LYS A 1 96 ? -2.018 -4.813 -15.726 1.00 90.94 96 LYS A C 1
ATOM 749 O O . LYS A 1 96 ? -1.582 -4.129 -16.637 1.00 90.94 96 LYS A O 1
ATOM 754 N N . GLY A 1 97 ? -3.307 -5.162 -15.676 1.00 92.50 97 GLY A N 1
ATOM 755 C CA . GLY A 1 97 ? -4.264 -4.812 -16.738 1.00 92.50 97 GLY A CA 1
ATOM 756 C C . GLY A 1 97 ? -4.610 -3.320 -16.840 1.00 92.50 97 GLY A C 1
ATOM 757 O O . GLY A 1 97 ? -5.217 -2.910 -17.822 1.00 92.50 97 GLY A O 1
ATOM 758 N N . LYS A 1 98 ? -4.266 -2.517 -15.827 1.00 91.62 98 LYS A N 1
ATOM 759 C CA . LYS A 1 98 ? -4.461 -1.058 -15.810 1.00 91.62 98 LYS A CA 1
ATOM 760 C C . LYS A 1 98 ? -3.145 -0.285 -15.744 1.00 91.62 98 LYS A C 1
ATOM 762 O O . LYS A 1 98 ? -3.197 0.937 -15.705 1.00 91.62 98 LYS A O 1
ATOM 767 N N . ASP A 1 99 ? -2.026 -1.004 -15.672 1.00 93.44 99 ASP A N 1
ATOM 768 C CA . ASP A 1 99 ? -0.689 -0.470 -15.437 1.00 93.44 99 ASP A CA 1
ATOM 769 C C . ASP A 1 99 ? -0.651 0.579 -14.312 1.00 93.44 99 ASP A C 1
ATOM 771 O O . ASP A 1 99 ? -0.252 1.725 -14.493 1.00 93.44 99 ASP A O 1
ATOM 775 N N . CYS A 1 100 ? -1.174 0.214 -13.137 1.00 95.38 100 CYS A N 1
ATOM 776 C CA . CYS A 1 100 ? -1.266 1.146 -12.016 1.00 95.38 100 CYS A CA 1
ATOM 777 C C . CYS A 1 100 ? -1.020 0.469 -10.674 1.00 95.38 100 CYS A C 1
ATOM 779 O O . CYS A 1 100 ? -1.405 -0.683 -10.452 1.00 95.38 100 CYS A O 1
ATOM 781 N N . LEU A 1 101 ? -0.461 1.218 -9.732 1.00 96.81 101 LEU A N 1
ATOM 782 C CA . LEU A 1 101 ? -0.469 0.841 -8.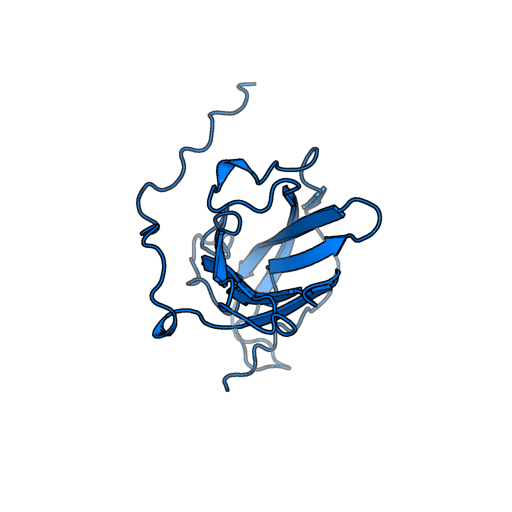328 1.00 96.81 101 LEU A CA 1
ATOM 783 C C . LEU A 1 101 ? -1.843 1.142 -7.731 1.00 96.81 101 LEU A C 1
ATOM 785 O O . LEU A 1 101 ? -2.437 2.188 -7.998 1.00 96.81 101 LEU A O 1
ATOM 789 N N . ARG A 1 102 ? -2.340 0.232 -6.896 1.00 95.81 102 ARG A N 1
ATOM 790 C CA . ARG A 1 102 ? -3.509 0.437 -6.043 1.00 95.81 102 ARG A CA 1
ATOM 791 C C . ARG A 1 102 ? -3.087 0.308 -4.592 1.00 95.81 102 ARG A C 1
ATOM 793 O O . ARG A 1 102 ? -2.587 -0.739 -4.197 1.00 95.81 102 ARG A O 1
ATOM 800 N N . PHE A 1 103 ? -3.327 1.355 -3.816 1.00 95.38 103 PHE A N 1
ATOM 801 C CA . PHE A 1 103 ? -3.076 1.400 -2.381 1.00 95.38 103 PHE A CA 1
ATOM 802 C C . PHE A 1 103 ? -4.401 1.409 -1.626 1.00 95.38 103 PHE A C 1
ATOM 804 O O . PHE A 1 103 ? -5.375 2.009 -2.085 1.00 95.38 103 PHE A O 1
ATOM 811 N N . VAL A 1 104 ? -4.444 0.746 -0.477 1.00 92.62 104 VAL A N 1
ATOM 812 C CA . VAL A 1 104 ? -5.627 0.633 0.376 1.00 92.62 104 VAL A CA 1
ATOM 813 C C . VAL A 1 104 ? -5.246 0.990 1.806 1.00 92.62 104 VAL A C 1
ATOM 815 O O . VAL A 1 104 ? -4.200 0.559 2.282 1.00 92.62 104 VAL A O 1
ATOM 818 N N . ASP A 1 105 ? -6.103 1.754 2.480 1.00 89.50 105 ASP A N 1
ATOM 819 C CA . ASP A 1 105 ? -5.975 2.128 3.893 1.00 89.50 105 ASP A CA 1
ATOM 820 C C . ASP A 1 105 ? -7.306 1.834 4.600 1.00 89.50 105 ASP A C 1
ATOM 822 O O . ASP A 1 105 ? -8.359 2.364 4.221 1.00 89.50 105 ASP A O 1
ATOM 826 N N . LEU A 1 106 ? -7.258 0.945 5.588 1.00 85.88 106 LEU A N 1
ATOM 827 C CA . LEU A 1 106 ? -8.363 0.492 6.418 1.00 85.88 106 LEU A CA 1
ATOM 828 C C . LEU A 1 106 ? -8.294 1.214 7.761 1.00 85.88 106 LEU A C 1
ATOM 830 O O . LEU A 1 106 ? -7.496 0.892 8.637 1.00 85.88 106 LEU A O 1
ATOM 834 N N . GLU A 1 107 ? -9.202 2.159 7.940 1.00 82.12 107 GLU A N 1
ATOM 835 C CA . GLU A 1 107 ? -9.445 2.803 9.220 1.00 82.12 107 GLU A CA 1
ATOM 836 C C . GLU A 1 107 ? -10.427 1.957 10.032 1.00 82.12 107 GLU A C 1
ATOM 838 O O . GLU A 1 107 ? -11.529 1.660 9.560 1.00 82.12 107 GLU A O 1
ATOM 843 N N . ILE A 1 108 ? -10.052 1.603 11.260 1.00 77.69 108 ILE A N 1
ATOM 844 C CA . ILE A 1 108 ? -10.911 0.888 12.206 1.00 77.69 108 ILE A CA 1
ATOM 845 C C . ILE A 1 108 ? -11.367 1.844 13.304 1.00 77.69 108 ILE A C 1
ATOM 847 O O . ILE A 1 108 ? -10.558 2.532 13.923 1.00 77.69 108 ILE A O 1
ATOM 851 N N . VAL A 1 109 ? -12.673 1.842 13.571 1.00 77.12 109 VAL A N 1
ATOM 852 C CA . VAL A 1 109 ? -13.277 2.527 14.714 1.00 77.12 109 VAL A CA 1
ATOM 853 C C . VAL A 1 109 ? -13.629 1.478 15.757 1.00 77.12 109 VAL A C 1
ATOM 855 O O . VAL A 1 109 ? -14.431 0.574 15.498 1.00 77.12 109 VAL A O 1
ATOM 858 N N . SER A 1 110 ? -13.033 1.597 16.939 1.00 75.25 110 SER A N 1
ATOM 859 C CA . SER A 1 110 ? -13.239 0.659 18.041 1.00 75.25 110 SER A CA 1
ATOM 860 C C . SER A 1 110 ? -13.503 1.364 19.368 1.00 75.25 110 SER A C 1
ATOM 862 O O . SER A 1 110 ? -13.092 2.496 19.589 1.00 75.25 110 SER A O 1
ATOM 864 N N . THR A 1 111 ? -14.152 0.675 20.297 1.00 75.69 111 THR A N 1
ATOM 865 C CA . THR A 1 111 ? -14.305 1.093 21.691 1.00 75.69 111 THR A CA 1
ATOM 866 C C . THR A 1 111 ? -13.501 0.141 22.556 1.00 75.69 111 THR A C 1
ATOM 868 O O . THR A 1 111 ? -13.688 -1.074 22.474 1.00 75.69 111 THR A O 1
ATOM 871 N N . ARG A 1 112 ? -12.627 0.669 23.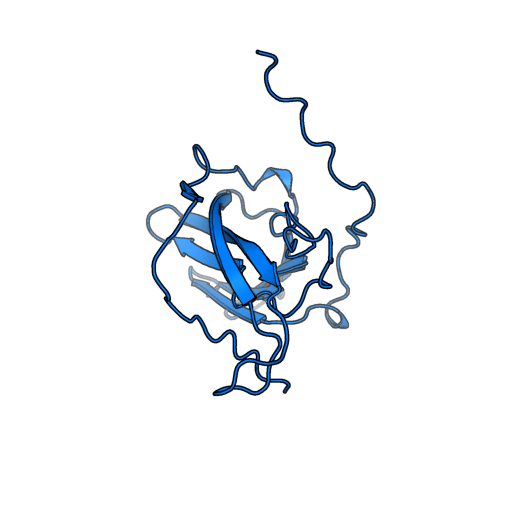408 1.00 74.56 112 ARG A N 1
ATOM 872 C CA . ARG A 1 112 ? -11.946 -0.142 24.412 1.00 74.56 112 ARG A CA 1
ATOM 873 C C . ARG A 1 112 ? -12.956 -0.653 25.440 1.00 74.56 112 ARG A C 1
ATOM 875 O O . ARG A 1 112 ? -13.787 0.104 25.929 1.00 74.56 112 ARG A O 1
ATOM 882 N N . LEU A 1 113 ? -12.888 -1.941 25.747 1.00 78.75 113 LEU A N 1
ATOM 883 C CA . LEU A 1 113 ? -13.684 -2.578 26.788 1.00 78.75 113 LEU A CA 1
ATOM 884 C C . LEU A 1 113 ? -12.851 -2.734 28.061 1.00 78.75 113 LEU A C 1
ATOM 886 O O . LEU A 1 113 ? -11.617 -2.733 28.027 1.00 78.75 113 LEU A O 1
ATOM 890 N N . GLU A 1 114 ? -13.537 -2.876 29.191 1.00 80.69 114 GLU A N 1
ATOM 891 C CA . GLU A 1 114 ? -12.882 -3.162 30.460 1.00 80.69 114 GLU A CA 1
ATOM 892 C C . GLU A 1 114 ? -12.259 -4.563 30.461 1.00 80.69 114 GLU A C 1
ATOM 894 O O . GLU A 1 114 ? -12.839 -5.537 29.975 1.00 80.69 114 GLU A O 1
ATOM 899 N N . GLY A 1 115 ? -11.066 -4.658 31.046 1.00 78.31 115 GLY A N 1
ATOM 900 C CA . GLY A 1 115 ? -10.326 -5.907 31.161 1.00 78.31 115 GLY A CA 1
ATOM 901 C C . GLY A 1 115 ? -9.549 -6.299 29.904 1.00 78.31 115 GLY A C 1
ATOM 902 O O . GLY A 1 115 ? -9.224 -5.489 29.032 1.00 78.31 115 GLY A O 1
ATOM 903 N N . LYS A 1 116 ? -9.176 -7.575 29.868 1.00 78.06 116 LYS A N 1
ATOM 904 C CA . LYS A 1 116 ? -8.454 -8.200 28.762 1.00 78.06 116 LYS A CA 1
ATOM 905 C C . LYS A 1 116 ? -9.361 -9.205 28.078 1.00 78.06 116 LYS A C 1
ATOM 907 O O . LYS A 1 116 ? -10.204 -9.832 28.722 1.00 78.06 116 LYS A O 1
ATOM 912 N N . ASP A 1 117 ? -9.168 -9.361 26.780 1.00 75.12 117 ASP A N 1
ATOM 913 C CA . ASP A 1 117 ? -9.761 -10.456 26.040 1.00 75.12 117 ASP A CA 1
ATOM 914 C C . ASP A 1 117 ? -9.276 -11.783 26.646 1.00 75.12 117 ASP A C 1
ATOM 916 O O . ASP A 1 117 ? -8.079 -11.986 26.848 1.00 75.12 117 ASP A O 1
ATOM 920 N N . LYS A 1 118 ? -10.214 -12.662 27.011 1.00 76.06 118 LYS A N 1
ATOM 921 C CA . LYS A 1 118 ? -9.903 -13.884 27.773 1.00 76.06 118 LYS A CA 1
ATOM 922 C C . LYS A 1 118 ? -9.145 -14.924 26.949 1.00 76.06 118 LYS A C 1
ATOM 924 O O . LYS A 1 118 ? -8.496 -15.783 27.531 1.00 76.06 118 LYS A O 1
ATOM 929 N N . GLU A 1 119 ? -9.271 -14.867 25.627 1.00 77.19 119 GLU A N 1
ATOM 930 C CA . GLU A 1 119 ? -8.663 -15.818 24.696 1.00 77.19 119 GLU A CA 1
ATOM 931 C C . GLU A 1 119 ? -7.221 -15.418 24.370 1.00 77.19 119 GLU A C 1
ATOM 933 O O . GLU A 1 119 ? -6.325 -16.256 24.374 1.00 77.19 119 GLU A O 1
ATOM 938 N N . THR A 1 120 ? -6.985 -14.127 24.146 1.00 73.12 120 THR A N 1
ATOM 939 C CA . THR A 1 120 ? -5.693 -13.612 23.679 1.00 73.12 120 THR A CA 1
ATOM 940 C C . THR A 1 120 ? -4.870 -12.911 24.762 1.00 73.12 120 THR A C 1
ATOM 942 O O . THR A 1 120 ? -3.672 -12.703 24.594 1.00 73.12 120 THR A O 1
ATOM 945 N N . GLY A 1 121 ? -5.492 -12.501 25.871 1.00 76.56 121 GLY A N 1
ATOM 946 C CA . GLY A 1 121 ? -4.850 -11.704 26.918 1.00 76.56 121 GLY A CA 1
ATOM 947 C C . GLY A 1 121 ? -4.558 -10.248 26.523 1.00 76.56 121 GLY A C 1
ATOM 948 O O . GLY A 1 121 ? -3.980 -9.506 27.329 1.00 76.56 121 GLY A O 1
ATOM 949 N N . TYR A 1 122 ? -4.955 -9.817 25.321 1.00 73.06 122 TYR A N 1
ATOM 950 C CA . TYR A 1 122 ? -4.804 -8.439 24.849 1.00 73.06 122 TYR A CA 1
ATOM 951 C C . TYR A 1 122 ? -5.926 -7.528 25.350 1.00 73.06 122 TYR A C 1
ATOM 953 O O . TYR A 1 122 ? -6.876 -7.963 25.997 1.00 73.06 122 TYR A O 1
ATOM 961 N N . ILE A 1 123 ? -5.801 -6.228 25.079 1.00 73.12 123 ILE A N 1
ATOM 962 C CA . ILE A 1 123 ? -6.842 -5.244 25.390 1.00 73.12 123 ILE A CA 1
ATOM 963 C C . ILE A 1 123 ? -8.137 -5.658 24.687 1.00 73.12 123 ILE A C 1
ATOM 965 O O . ILE A 1 123 ? -8.156 -5.842 23.470 1.00 73.12 123 ILE A O 1
ATOM 969 N N . ALA A 1 124 ? -9.222 -5.785 25.451 1.00 76.75 124 ALA A N 1
ATOM 970 C CA . ALA A 1 124 ? -10.527 -6.069 24.879 1.00 76.75 124 ALA A CA 1
ATOM 971 C C . ALA A 1 124 ? -11.017 -4.843 24.091 1.00 76.75 124 ALA A C 1
ATOM 973 O O . ALA A 1 124 ? -11.042 -3.725 24.607 1.00 76.75 124 ALA A O 1
ATOM 974 N N . MET A 1 125 ? -11.405 -5.047 22.834 1.00 76.31 125 MET A N 1
ATOM 975 C CA . MET A 1 125 ? -11.927 -3.992 21.965 1.00 76.31 125 MET A CA 1
ATOM 976 C C . MET A 1 125 ? -13.248 -4.435 21.343 1.00 76.31 125 MET A C 1
ATOM 978 O O . MET A 1 125 ? -13.367 -5.546 20.826 1.00 76.31 125 MET A O 1
ATOM 982 N N . ARG A 1 126 ? -14.244 -3.551 21.362 1.00 76.81 126 ARG A N 1
ATOM 983 C CA . ARG A 1 126 ? -15.464 -3.677 20.569 1.00 76.81 126 ARG A CA 1
ATOM 984 C C . ARG A 1 126 ? -15.262 -2.953 19.252 1.00 76.81 126 ARG A C 1
ATOM 986 O O . ARG A 1 126 ? -14.861 -1.798 19.230 1.00 76.81 126 ARG A O 1
ATOM 993 N N . PHE A 1 127 ? -15.578 -3.624 18.161 1.00 76.25 127 PHE A N 1
ATOM 994 C CA . PHE A 1 127 ? -15.498 -3.050 16.832 1.00 76.25 127 PHE A CA 1
ATOM 995 C C . PHE A 1 127 ? -16.787 -2.287 16.500 1.00 76.25 127 PHE A C 1
ATOM 997 O O . PHE A 1 127 ? -17.861 -2.886 16.469 1.00 76.25 127 PHE A O 1
ATOM 1004 N N . ASP A 1 128 ? -16.697 -0.983 16.247 1.00 77.31 128 ASP A N 1
ATOM 1005 C CA . ASP A 1 128 ? -17.867 -0.135 15.981 1.00 77.31 128 ASP A CA 1
ATOM 1006 C C . ASP A 1 128 ? -18.056 0.152 14.488 1.00 77.31 128 ASP A C 1
ATOM 1008 O O . ASP A 1 128 ? -19.183 0.361 14.026 1.00 77.31 128 ASP A O 1
ATOM 1012 N N . GLY A 1 129 ? -16.972 0.129 13.713 1.00 80.94 129 GLY A N 1
ATOM 1013 C CA . GLY A 1 129 ? -17.025 0.367 12.280 1.00 80.94 129 GLY A CA 1
ATOM 1014 C C . GLY A 1 129 ? -15.667 0.344 11.594 1.00 80.94 129 GLY A C 1
ATOM 1015 O O . GLY A 1 129 ? -14.622 0.240 12.231 1.00 80.94 129 GLY A O 1
ATOM 1016 N N . TRP A 1 130 ? -15.702 0.465 10.272 1.00 84.75 130 TRP A N 1
ATOM 1017 C CA . TRP A 1 130 ? -14.514 0.637 9.443 1.00 84.75 130 TRP A CA 1
ATOM 1018 C C . TRP A 1 130 ? -14.774 1.575 8.276 1.00 84.75 130 TRP A C 1
ATOM 1020 O O . TRP A 1 130 ? -15.909 1.708 7.814 1.00 84.75 130 TRP A O 1
ATOM 1030 N N . THR A 1 131 ? -13.695 2.169 7.770 1.00 85.88 131 THR A N 1
ATOM 1031 C CA . THR A 1 131 ? -13.667 2.895 6.502 1.00 85.88 131 THR A CA 1
ATOM 1032 C C . THR A 1 131 ? -12.475 2.426 5.677 1.00 85.88 131 THR A C 1
ATOM 1034 O O . THR A 1 131 ? -11.337 2.533 6.116 1.00 85.88 131 THR A O 1
ATOM 1037 N N . ILE A 1 132 ? -12.731 1.934 4.467 1.00 87.94 132 ILE A N 1
ATOM 1038 C CA . ILE A 1 132 ? -11.707 1.618 3.475 1.00 87.94 132 ILE A CA 1
ATOM 1039 C C . ILE A 1 132 ? -11.601 2.784 2.501 1.00 87.94 132 ILE A C 1
ATOM 1041 O O . ILE A 1 132 ? -12.588 3.211 1.891 1.00 87.94 132 ILE A O 1
ATOM 1045 N N . ARG A 1 133 ? -10.375 3.265 2.329 1.00 89.25 133 ARG A N 1
ATOM 1046 C CA . ARG A 1 133 ? -10.003 4.221 1.292 1.00 89.25 133 ARG A CA 1
ATOM 1047 C C . ARG A 1 133 ? -9.063 3.542 0.317 1.00 89.25 133 ARG A C 1
ATOM 1049 O O . ARG A 1 133 ? -8.213 2.750 0.718 1.00 89.25 133 ARG A O 1
ATOM 1056 N N . THR A 1 134 ? -9.239 3.843 -0.958 1.00 92.31 134 THR A N 1
ATOM 1057 C CA . THR A 1 134 ? -8.403 3.309 -2.026 1.00 92.31 134 THR A CA 1
ATOM 1058 C C . THR A 1 134 ? -7.831 4.458 -2.837 1.00 92.31 134 THR A C 1
ATOM 1060 O O . THR A 1 134 ? -8.489 5.478 -3.043 1.00 92.31 134 THR A O 1
ATOM 1063 N N . TRP A 1 135 ? -6.588 4.304 -3.275 1.00 94.81 135 TRP A N 1
ATOM 1064 C CA . TRP A 1 135 ? -5.899 5.246 -4.144 1.00 94.81 135 TRP A CA 1
ATOM 1065 C C . TRP A 1 135 ? -5.304 4.500 -5.325 1.00 94.81 135 TRP A C 1
ATOM 1067 O O . TRP A 1 135 ? -4.836 3.369 -5.180 1.00 94.81 135 TRP A O 1
ATOM 1077 N N . SER A 1 136 ? -5.268 5.166 -6.471 1.00 95.69 136 SER A N 1
ATOM 1078 C CA . SER A 1 136 ? -4.625 4.675 -7.683 1.00 95.69 136 SER A CA 1
ATOM 1079 C C . SER A 1 136 ? -3.484 5.613 -8.085 1.00 95.69 136 SER A C 1
ATOM 1081 O O . SER A 1 136 ? -3.634 6.833 -8.011 1.00 95.69 136 SER A O 1
ATOM 1083 N N . ASN A 1 137 ? -2.357 5.048 -8.518 1.00 96.50 137 ASN A N 1
ATOM 1084 C CA . ASN A 1 137 ? -1.213 5.778 -9.067 1.00 96.50 137 ASN A CA 1
ATOM 1085 C C . ASN A 1 137 ? -0.794 5.136 -10.399 1.00 96.50 137 ASN A C 1
ATOM 1087 O O . ASN A 1 137 ? -0.422 3.963 -10.436 1.00 96.50 137 ASN A O 1
ATOM 1091 N N . PHE A 1 138 ? -0.896 5.910 -11.480 1.00 95.31 138 PHE A N 1
ATOM 1092 C CA . PHE A 1 138 ? -0.585 5.484 -12.851 1.00 95.31 138 PHE A CA 1
ATOM 1093 C C . PHE A 1 138 ? 0.789 5.968 -13.329 1.00 95.31 138 PHE A C 1
ATOM 1095 O O . PHE A 1 138 ? 1.369 5.356 -14.215 1.00 95.31 138 PHE A O 1
ATOM 1102 N N . SER A 1 139 ? 1.310 7.056 -12.759 1.00 94.00 139 SER A N 1
ATOM 1103 C CA . SER A 1 139 ? 2.567 7.664 -13.210 1.00 94.00 139 SER A CA 1
ATOM 1104 C C . SER A 1 139 ? 3.791 7.053 -12.521 1.00 94.00 139 SER A C 1
ATOM 1106 O O . SER A 1 139 ? 4.864 6.995 -13.111 1.00 94.00 139 SER A O 1
ATOM 1108 N N . MET A 1 140 ? 3.622 6.592 -11.276 1.00 92.12 140 MET A N 1
ATOM 1109 C CA . MET A 1 140 ? 4.649 5.966 -10.435 1.00 92.12 140 MET A CA 1
ATOM 1110 C C . MET A 1 140 ? 5.934 6.805 -10.343 1.00 92.12 140 MET A C 1
ATOM 1112 O O . MET A 1 140 ? 7.039 6.260 -10.336 1.00 92.12 140 MET A O 1
ATOM 1116 N N . THR A 1 141 ? 5.793 8.133 -10.293 1.00 91.44 141 THR A N 1
ATOM 1117 C CA . THR A 1 141 ? 6.914 9.055 -10.099 1.00 91.44 141 THR A CA 1
ATOM 1118 C C . THR A 1 141 ? 7.204 9.242 -8.611 1.00 91.44 141 THR A C 1
ATOM 1120 O O . THR A 1 141 ? 6.532 8.689 -7.735 1.00 91.44 141 THR A O 1
ATOM 1123 N N . GLU A 1 142 ? 8.200 10.067 -8.311 1.00 89.50 142 GLU A N 1
ATOM 1124 C CA . GLU A 1 142 ? 8.568 10.438 -6.943 1.00 89.50 142 GLU A CA 1
ATOM 1125 C C . GLU A 1 142 ? 7.577 11.436 -6.309 1.00 89.50 142 GLU A C 1
ATOM 1127 O O . GLU A 1 142 ? 7.759 11.875 -5.173 1.00 89.50 142 GLU A O 1
ATOM 1132 N N . SER A 1 143 ? 6.500 11.793 -7.022 1.00 89.31 143 SER A N 1
ATOM 1133 C CA . SER A 1 143 ? 5.474 12.709 -6.537 1.00 89.31 143 SER A CA 1
ATOM 1134 C C . SER A 1 143 ? 4.341 11.996 -5.807 1.00 89.31 143 SER A C 1
ATOM 1136 O O . SER A 1 143 ? 3.706 11.063 -6.300 1.00 89.31 143 SER A O 1
ATOM 1138 N N . ARG A 1 144 ? 3.993 12.522 -4.631 1.00 87.62 144 ARG A N 1
ATOM 1139 C CA . ARG A 1 144 ? 2.803 12.100 -3.881 1.00 87.62 144 ARG A CA 1
ATOM 1140 C C . ARG A 1 144 ? 1.506 12.466 -4.605 1.00 87.62 144 ARG A C 1
ATOM 1142 O O . ARG A 1 144 ? 0.498 11.790 -4.401 1.00 87.62 144 ARG A O 1
ATOM 1149 N N . ASP A 1 145 ? 1.541 13.485 -5.461 1.00 90.31 145 ASP A N 1
ATOM 1150 C CA . ASP A 1 145 ? 0.375 13.947 -6.213 1.00 90.31 145 ASP A CA 1
ATOM 1151 C C . ASP A 1 145 ? -0.088 12.929 -7.258 1.00 90.31 145 ASP A C 1
ATOM 1153 O O . ASP A 1 145 ? -1.230 13.005 -7.714 1.00 90.31 145 ASP A O 1
ATOM 1157 N N . ASP A 1 146 ? 0.744 11.946 -7.603 1.00 93.44 146 ASP A N 1
ATOM 1158 C CA . ASP A 1 146 ? 0.363 10.857 -8.501 1.00 93.44 146 ASP A CA 1
ATOM 1159 C C . ASP A 1 146 ? -0.732 9.958 -7.916 1.00 93.44 146 ASP A C 1
ATOM 1161 O O . ASP A 1 146 ? -1.480 9.318 -8.658 1.00 93.44 146 ASP A O 1
ATOM 1165 N N . TRP A 1 147 ? -0.860 9.916 -6.587 1.00 94.19 147 TRP A N 1
ATOM 1166 C CA . TRP A 1 147 ? -1.914 9.162 -5.925 1.00 94.19 147 TRP A CA 1
ATOM 1167 C C . TRP A 1 147 ? -3.230 9.916 -5.971 1.00 94.19 147 TRP A C 1
ATOM 1169 O O . TRP A 1 147 ? -3.431 10.927 -5.295 1.00 94.19 147 TRP A O 1
ATOM 1179 N N . LYS A 1 148 ? -4.182 9.369 -6.720 1.00 93.62 148 LYS A N 1
ATOM 1180 C CA . LYS A 1 148 ? -5.556 9.863 -6.753 1.00 93.62 148 LYS A CA 1
ATOM 1181 C C . LYS A 1 148 ? -6.427 8.946 -5.913 1.00 93.62 148 LYS A C 1
ATOM 1183 O O . LYS A 1 148 ? -6.476 7.745 -6.163 1.00 93.62 148 LYS A O 1
ATOM 1188 N N . MET A 1 149 ? -7.091 9.506 -4.901 1.00 89.62 149 MET A N 1
ATOM 1189 C CA . MET A 1 149 ? -8.097 8.759 -4.148 1.00 89.62 149 MET A CA 1
ATOM 1190 C C . MET A 1 149 ? -9.207 8.349 -5.117 1.00 89.62 149 MET A C 1
ATOM 1192 O O . MET A 1 149 ? -9.732 9.188 -5.855 1.00 89.62 149 MET A O 1
ATOM 1196 N N . ASP A 1 150 ? -9.538 7.062 -5.135 1.00 83.25 150 ASP A N 1
ATOM 1197 C CA . ASP A 1 150 ? -10.662 6.570 -5.918 1.00 83.25 150 ASP A CA 1
ATOM 1198 C C . ASP A 1 150 ? -11.974 7.163 -5.355 1.00 83.25 150 ASP A C 1
ATOM 1200 O O . ASP A 1 150 ? -12.003 7.842 -4.323 1.00 83.25 150 ASP A O 1
ATOM 1204 N N . ARG A 1 151 ? -13.098 6.933 -6.047 1.00 76.38 151 ARG A N 1
ATOM 1205 C CA . ARG A 1 151 ? -14.417 7.426 -5.607 1.00 76.38 151 ARG A CA 1
ATOM 1206 C C . ARG A 1 151 ? -14.738 7.026 -4.151 1.00 76.38 151 ARG A C 1
ATOM 1208 O O . ARG A 1 151 ? -14.133 6.119 -3.599 1.00 76.38 151 ARG A O 1
ATOM 1215 N N . ARG A 1 152 ? -15.731 7.724 -3.577 1.00 74.81 152 ARG A N 1
ATOM 1216 C CA . ARG A 1 152 ? -16.187 7.722 -2.167 1.00 74.81 152 ARG A CA 1
ATOM 1217 C C . ARG A 1 152 ? -15.729 6.518 -1.312 1.00 74.81 152 ARG A C 1
ATOM 1219 O O . ARG A 1 152 ? -16.056 5.387 -1.670 1.00 74.81 152 ARG A O 1
ATOM 1226 N N . PRO A 1 153 ? -15.107 6.767 -0.140 1.00 77.69 153 PRO A N 1
ATOM 1227 C CA . PRO A 1 153 ? -14.712 5.718 0.795 1.00 77.69 153 PRO A CA 1
ATOM 1228 C C . PRO A 1 153 ? -15.855 4.753 1.116 1.00 77.69 153 PRO A C 1
ATOM 1230 O O . PRO A 1 153 ? -16.992 5.172 1.371 1.00 77.69 153 PRO A O 1
ATOM 1233 N N . VAL A 1 154 ? -15.539 3.461 1.151 1.00 82.31 154 VAL A N 1
ATOM 1234 C CA . VAL A 1 154 ? -16.486 2.424 1.567 1.00 82.31 154 VAL A CA 1
ATOM 1235 C C . VAL A 1 154 ? -16.439 2.341 3.083 1.00 82.31 154 VAL A C 1
ATOM 1237 O O . VAL A 1 154 ? -15.359 2.234 3.653 1.00 82.31 154 VAL A O 1
ATOM 1240 N N . HIS A 1 155 ? -17.586 2.400 3.750 1.00 81.00 155 HIS A N 1
ATOM 1241 C CA . HIS A 1 155 ? -17.631 2.377 5.207 1.00 81.00 155 HIS A CA 1
ATOM 1242 C C . HIS A 1 155 ? -18.817 1.577 5.732 1.00 81.00 155 HIS A C 1
ATOM 1244 O O . HIS A 1 155 ? -19.855 1.464 5.079 1.00 81.00 155 HIS A O 1
ATOM 1250 N N . ALA A 1 156 ? -18.668 1.065 6.948 1.00 78.88 156 ALA A N 1
ATOM 1251 C CA . ALA A 1 156 ? -19.736 0.441 7.711 1.00 78.88 156 ALA A CA 1
ATOM 1252 C C . ALA A 1 156 ? -19.657 0.896 9.171 1.00 78.88 156 ALA A C 1
ATOM 1254 O O . ALA A 1 156 ? -18.572 1.013 9.739 1.00 78.88 156 ALA A O 1
ATOM 1255 N N . LYS A 1 157 ? -20.819 1.148 9.778 1.00 76.00 157 LYS A N 1
ATOM 1256 C CA . LYS A 1 157 ? -20.976 1.541 11.186 1.00 76.00 157 LYS A CA 1
ATOM 1257 C C . LYS A 1 157 ? -21.973 0.615 11.868 1.00 76.00 157 LYS A C 1
ATOM 1259 O O . LYS A 1 157 ? -22.792 -0.005 11.192 1.00 76.00 157 LYS A O 1
ATOM 1264 N N . ASN A 1 158 ? -21.937 0.573 13.198 1.00 61.31 158 ASN A N 1
ATOM 1265 C CA . ASN A 1 158 ? -22.854 -0.214 14.024 1.00 61.31 158 ASN A CA 1
ATOM 1266 C C . ASN A 1 158 ? -22.845 -1.697 13.633 1.00 61.31 158 ASN A C 1
ATOM 1268 O O . ASN A 1 158 ? -23.898 -2.321 13.484 1.00 61.31 158 ASN A O 1
ATOM 1272 N N . ILE A 1 159 ? -21.649 -2.265 13.438 1.00 63.34 159 ILE A N 1
ATOM 1273 C CA . ILE A 1 159 ? -21.498 -3.687 13.118 1.00 63.34 159 ILE A CA 1
ATOM 1274 C C . ILE A 1 159 ? -21.810 -4.494 14.382 1.00 63.34 159 ILE A C 1
ATOM 1276 O O . ILE A 1 159 ? -20.931 -4.903 15.130 1.00 63.34 159 ILE A O 1
ATOM 1280 N N . ASN A 1 160 ? -23.102 -4.707 14.638 1.00 49.62 160 ASN A N 1
ATOM 1281 C CA . ASN A 1 160 ? -23.618 -5.335 15.851 1.00 49.62 160 ASN A CA 1
ATOM 1282 C C . ASN A 1 160 ? -23.521 -6.870 15.804 1.00 49.62 160 ASN A C 1
ATOM 1284 O O . ASN A 1 160 ? -24.472 -7.593 16.094 1.00 49.62 160 ASN A O 1
ATOM 1288 N N . LYS A 1 161 ? -22.370 -7.391 15.376 1.00 45.16 161 LYS A N 1
ATOM 1289 C CA . LYS A 1 161 ? -22.058 -8.816 15.448 1.00 45.16 161 LYS A CA 1
ATOM 1290 C C . LYS A 1 161 ? -20.671 -8.951 16.035 1.00 45.16 161 LYS A C 1
ATOM 1292 O O . LYS A 1 161 ? -19.724 -8.388 15.501 1.00 45.16 161 LYS A O 1
ATOM 1297 N N . SER A 1 162 ? -20.591 -9.717 17.115 1.00 42.34 162 SER A N 1
ATOM 1298 C CA . SER A 1 162 ? -19.411 -10.164 17.857 1.00 42.34 162 SER A CA 1
ATOM 1299 C C . SER A 1 162 ? -18.380 -10.894 16.978 1.00 42.34 162 SER A C 1
ATOM 1301 O O . SER A 1 162 ? -18.082 -12.070 17.190 1.00 42.34 162 SER A O 1
ATOM 1303 N N . ARG A 1 163 ? -17.869 -10.242 15.935 1.00 43.03 163 ARG A N 1
ATOM 1304 C CA . ARG A 1 163 ? -16.846 -10.787 15.050 1.00 43.03 163 ARG A CA 1
ATOM 1305 C C . ARG A 1 163 ? -15.502 -10.278 15.540 1.00 43.03 163 ARG A C 1
ATOM 1307 O O . ARG A 1 163 ? -15.162 -9.111 15.379 1.00 43.03 163 ARG A O 1
ATOM 1314 N N . ARG A 1 164 ? -14.808 -11.187 16.224 1.00 49.12 164 ARG A N 1
ATOM 1315 C CA . ARG A 1 164 ? -13.459 -11.019 16.758 1.00 49.12 164 ARG A CA 1
ATOM 1316 C C . ARG A 1 164 ? -12.489 -11.015 15.580 1.00 49.12 164 ARG A C 1
ATOM 1318 O O . ARG A 1 164 ? -12.527 -11.935 14.768 1.00 49.12 164 ARG A O 1
ATOM 1325 N N . PHE A 1 165 ? -11.644 -9.997 15.492 1.00 43.31 165 PHE A N 1
ATOM 1326 C CA . PHE A 1 165 ? -10.499 -10.000 14.589 1.00 43.31 165 PHE A CA 1
ATOM 1327 C C . PHE A 1 165 ? -9.241 -9.950 15.443 1.00 43.31 165 PHE A C 1
ATOM 1329 O O . PHE A 1 165 ? -9.059 -9.032 16.241 1.00 43.31 165 PHE A O 1
ATOM 1336 N N . ILE A 1 166 ? -8.409 -10.978 15.304 1.00 43.66 166 ILE A N 1
ATOM 1337 C CA . ILE A 1 166 ? -7.101 -11.048 15.943 1.00 43.66 166 ILE A CA 1
ATOM 1338 C C . ILE A 1 166 ?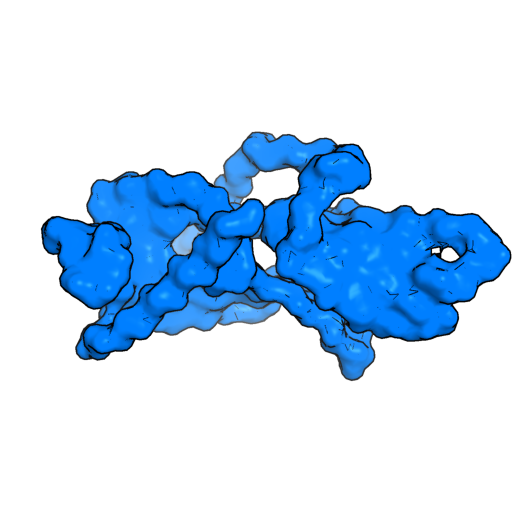 -6.119 -10.396 14.976 1.00 43.66 166 ILE A C 1
ATOM 1340 O O . ILE A 1 166 ? -5.830 -10.949 13.916 1.00 43.66 166 ILE A O 1
ATOM 1344 N N . PHE A 1 167 ? -5.609 -9.222 15.337 1.00 43.09 167 PHE A N 1
ATOM 1345 C CA . PHE A 1 167 ? -4.460 -8.631 14.663 1.00 43.09 167 PHE A CA 1
ATOM 1346 C C . PHE A 1 167 ? -3.202 -9.107 15.375 1.00 43.09 167 PHE A C 1
ATOM 1348 O O . PHE A 1 167 ? -2.690 -8.445 16.275 1.00 43.09 167 PHE A O 1
ATOM 1355 N N . ASN A 1 168 ? -2.741 -10.300 15.005 1.00 36.31 168 ASN A N 1
ATOM 1356 C CA . ASN A 1 168 ? -1.450 -10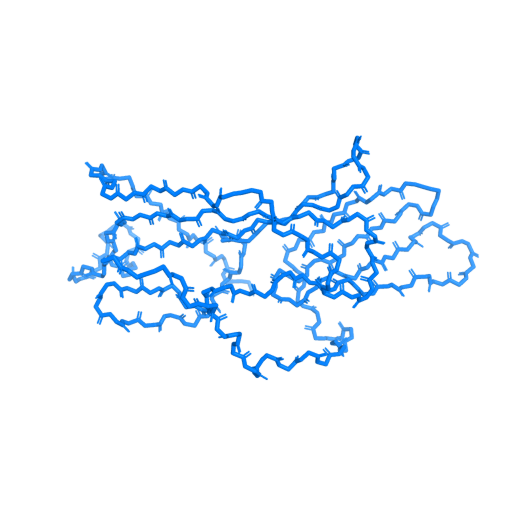.792 15.455 1.00 36.31 168 ASN A CA 1
ATOM 1357 C C . ASN A 1 168 ? -0.392 -10.134 14.580 1.00 36.31 168 ASN A C 1
ATOM 1359 O O . ASN A 1 168 ? -0.151 -10.568 13.456 1.00 36.31 168 ASN A O 1
ATOM 1363 N N . CYS A 1 169 ? 0.199 -9.056 15.081 1.00 38.44 169 CYS A N 1
ATOM 1364 C CA . CYS A 1 169 ? 1.430 -8.585 14.494 1.00 38.44 169 CYS A CA 1
ATOM 1365 C C . CYS A 1 169 ? 2.585 -9.312 15.175 1.00 38.44 169 CYS A C 1
ATOM 1367 O O . CYS A 1 169 ? 2.840 -9.097 16.361 1.00 38.44 169 CYS A O 1
ATOM 1369 N N . GLY A 1 170 ? 3.212 -10.240 14.452 1.00 31.83 170 GLY A N 1
ATOM 1370 C CA . GLY A 1 170 ? 4.400 -10.930 14.934 1.00 31.83 170 GLY A CA 1
ATOM 1371 C C . GLY A 1 170 ? 5.477 -9.897 15.240 1.00 31.83 170 GLY A C 1
ATOM 1372 O O . GLY A 1 170 ? 5.918 -9.186 14.344 1.00 31.83 170 GLY A O 1
ATOM 1373 N N . MET A 1 171 ? 5.870 -9.787 16.507 1.00 30.92 171 MET A N 1
ATOM 1374 C CA . MET A 1 171 ? 7.124 -9.129 16.851 1.00 30.92 171 MET A CA 1
ATOM 1375 C C . MET A 1 171 ? 8.238 -10.072 16.394 1.00 30.92 171 MET A C 1
ATOM 1377 O O . MET A 1 171 ? 8.471 -11.094 17.041 1.00 30.92 171 MET A O 1
ATOM 1381 N N . HIS A 1 172 ? 8.847 -9.771 15.251 1.00 31.52 172 HIS A N 1
ATOM 1382 C CA . HIS A 1 172 ? 10.130 -10.337 14.847 1.00 31.52 172 HIS A CA 1
ATOM 1383 C C . HIS A 1 172 ? 11.226 -9.310 15.103 1.00 31.52 172 HIS A C 1
ATOM 1385 O O . HIS A 1 172 ? 10.999 -8.124 14.776 1.00 31.52 172 HIS A O 1
#

InterPro domains:
  IPR011676 Domain of unknown function DUF1618 [PF07762] (40-160)

Sequence (172 aa):
MSLDAPQEYPRHVSCHVPCLSDIWTHTVITLGGEGGTMGWVDLWRGILLCDVRSHGDINLRFVPVPLPMVQLNRCNDGTVFRLGCPEPYRGIAYIKGKDCLRFVDLEIVSTRLEGKDKETGYIAMRFDGWTIRTWSNFSMTESRDDWKMDRRPVHAKNINKSRRFIFNCGMH

Foldseek 3Di:
DDDDDPPDDDPDPPLPPDDPVRQDFPDKAFLQDPLRWIWRDDQAFFTWIWSNNDPDDIDTATFGDDHPPQQFLAEPVRDGDGNDDCVVAKDWYQDNVLQKIKIKGKRWYWHFDPAADPVPRHTDIHTFKIKMWMWIANPRHNDPVSTDIDPDIDMDGRPVDPDDDDPDDDPD

Secondary structure (DSSP, 8-state):
-------PPPS-S------GGG----EEEEEETTTTEEEEEETTTEEEEEETT-SSS--EEEEEPPP-S-SSEEBTTS-EE----STTTEEEEEEGGGTEEEEEEEEEEEEEEEEE-TTT-SEEEEEEEEEEEEEEESS-SS-GGG-EEPSS-EEEE---S-----------

Radius of gyration: 18.48 Å; chains: 1; bounding box: 50×38×51 Å